Protein AF-A0A541BXG1-F1 (afdb_monomer)

Radius of gyration: 53.13 Å; Cα contacts (8 Å, |Δi|>4): 26; chains: 1; bounding box: 90×18×163 Å

pLDDT: mean 87.23, std 10.04, range [53.62, 98.31]

Sequence (145 aa):
MLARRFGRILLGAGLLGAAAYAFAPHLTNRISTAAVVNSELIRIVAPIDGLADQGLPAPGTVLAAGQVRPLVRRLVAEERELHRLAHDLALVRAQIAEARRGLDLLDGHDAALAARAAAHARSVRERLAAELAEARAEHAGAEAA

Structure (mmCIF, N/CA/C/O backbone):
data_AF-A0A541BXG1-F1
#
_entry.id   AF-A0A541BXG1-F1
#
loop_
_atom_site.group_PDB
_atom_site.id
_atom_site.type_symbol
_atom_site.label_atom_id
_atom_site.label_alt_id
_atom_site.label_comp_id
_atom_site.label_asym_id
_atom_site.label_entity_id
_atom_site.label_seq_id
_atom_site.pdbx_PDB_ins_code
_atom_site.Cartn_x
_atom_site.Cartn_y
_atom_site.Cartn_z
_atom_site.occupancy
_atom_site.B_iso_or_equiv
_atom_site.auth_seq_id
_atom_site.auth_comp_id
_atom_site.auth_asym_id
_atom_site.auth_atom_id
_atom_site.pdbx_PDB_model_num
ATOM 1 N N . MET A 1 1 ? 25.785 -8.907 -100.482 1.00 60.28 1 MET A N 1
ATOM 2 C CA . MET A 1 1 ? 25.730 -7.658 -99.675 1.00 60.28 1 MET A CA 1
ATOM 3 C C . MET A 1 1 ? 24.552 -7.594 -98.697 1.00 60.28 1 MET A C 1
ATOM 5 O O . MET A 1 1 ? 24.749 -7.060 -97.611 1.00 60.28 1 MET A O 1
ATOM 9 N N . LEU A 1 2 ? 23.363 -8.128 -99.023 1.00 64.94 2 LEU A N 1
ATOM 10 C CA . LEU A 1 2 ? 22.180 -8.058 -98.145 1.00 64.94 2 LEU A CA 1
ATOM 11 C C . LEU A 1 2 ? 22.372 -8.738 -96.776 1.00 64.94 2 LEU A C 1
ATOM 13 O O . LEU A 1 2 ? 22.066 -8.121 -95.764 1.00 64.94 2 LEU A O 1
ATOM 17 N N . ALA A 1 3 ? 22.952 -9.942 -96.711 1.00 69.69 3 ALA A N 1
ATOM 18 C CA . ALA A 1 3 ? 23.132 -10.677 -95.446 1.00 69.69 3 ALA A CA 1
ATOM 19 C C . ALA A 1 3 ? 23.954 -9.904 -94.392 1.00 69.69 3 ALA A C 1
ATOM 21 O O . ALA A 1 3 ? 23.625 -9.890 -93.210 1.00 69.69 3 ALA A O 1
ATOM 22 N N . ARG A 1 4 ? 24.984 -9.170 -94.832 1.00 75.38 4 ARG A N 1
ATOM 23 C CA . ARG A 1 4 ? 25.823 -8.334 -93.957 1.00 75.38 4 ARG A CA 1
ATOM 24 C C . ARG A 1 4 ? 25.091 -7.073 -93.479 1.00 75.38 4 ARG A C 1
ATOM 26 O O . ARG A 1 4 ? 25.406 -6.558 -92.412 1.00 75.38 4 ARG A O 1
ATOM 33 N N . ARG A 1 5 ? 24.118 -6.576 -94.254 1.00 75.81 5 ARG A N 1
ATOM 34 C CA . ARG A 1 5 ? 23.230 -5.474 -93.848 1.00 75.81 5 ARG A CA 1
ATOM 35 C C . ARG A 1 5 ? 22.187 -5.963 -92.840 1.00 75.81 5 ARG A C 1
ATOM 37 O O . ARG A 1 5 ? 22.043 -5.342 -91.796 1.00 75.81 5 ARG A O 1
ATOM 44 N N . PHE A 1 6 ? 21.558 -7.111 -93.093 1.00 84.75 6 PHE A N 1
ATOM 45 C CA . PHE A 1 6 ? 20.600 -7.725 -92.168 1.00 84.75 6 PHE A CA 1
ATOM 46 C C . PHE A 1 6 ? 21.227 -8.097 -90.821 1.00 84.75 6 PHE A C 1
ATOM 48 O O . PHE A 1 6 ? 20.657 -7.766 -89.788 1.00 84.75 6 PHE A O 1
ATOM 55 N N . GLY A 1 7 ? 22.426 -8.689 -90.809 1.00 87.56 7 GLY A N 1
ATOM 56 C CA . GLY A 1 7 ? 23.122 -9.014 -89.558 1.00 87.56 7 GLY A CA 1
ATOM 57 C C . GLY A 1 7 ? 23.437 -7.781 -88.704 1.00 87.56 7 GLY A C 1
ATOM 58 O O . GLY A 1 7 ? 23.294 -7.819 -87.488 1.00 87.56 7 GLY A O 1
ATOM 59 N N . ARG A 1 8 ? 23.792 -6.654 -89.336 1.00 85.06 8 ARG A N 1
ATOM 60 C CA . ARG A 1 8 ? 24.017 -5.380 -88.628 1.00 85.06 8 ARG A CA 1
ATOM 61 C C . ARG A 1 8 ? 22.729 -4.808 -88.037 1.00 85.06 8 ARG A C 1
ATOM 63 O O . ARG A 1 8 ? 22.768 -4.273 -86.935 1.00 85.06 8 ARG A O 1
ATOM 70 N N . ILE A 1 9 ? 21.606 -4.945 -88.743 1.00 90.69 9 ILE A N 1
ATOM 71 C CA . ILE A 1 9 ? 20.290 -4.503 -88.263 1.00 90.69 9 ILE A CA 1
ATOM 72 C C . ILE A 1 9 ? 19.839 -5.357 -87.072 1.00 90.69 9 ILE A C 1
ATOM 74 O O . ILE A 1 9 ? 19.440 -4.806 -86.053 1.00 90.69 9 ILE A O 1
ATOM 78 N N . LEU A 1 10 ? 19.967 -6.683 -87.166 1.00 92.75 10 LEU A N 1
ATOM 79 C CA . LEU A 1 10 ? 19.634 -7.613 -86.080 1.00 92.75 10 LEU A CA 1
ATOM 80 C C . LEU A 1 10 ? 20.484 -7.371 -84.831 1.00 92.75 10 LEU A C 1
ATOM 82 O O . LEU A 1 10 ? 19.949 -7.325 -83.728 1.00 92.75 10 LEU A O 1
ATOM 86 N N . LEU A 1 11 ? 21.790 -7.153 -85.006 1.00 91.75 11 LEU A N 1
ATOM 87 C CA . LEU A 1 11 ? 22.686 -6.812 -83.903 1.00 91.75 11 LEU A CA 1
ATOM 88 C C . LEU A 1 11 ? 22.275 -5.485 -83.245 1.00 91.75 11 LEU A C 1
ATOM 90 O O . LEU A 1 11 ? 22.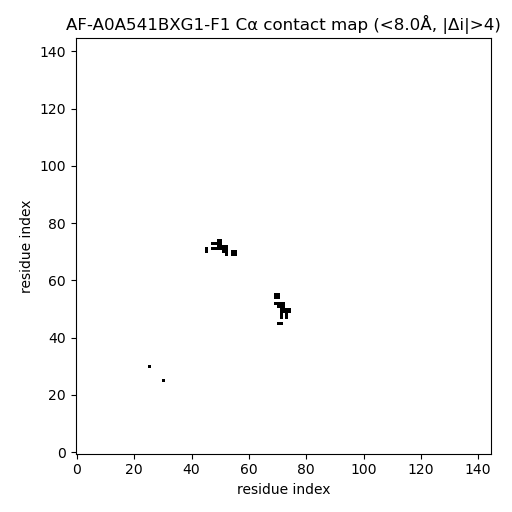195 -5.405 -82.023 1.00 91.75 11 LEU A O 1
ATOM 94 N N . GLY A 1 12 ? 21.976 -4.458 -84.047 1.00 93.25 12 GLY A N 1
ATOM 95 C CA . GLY A 1 12 ? 21.519 -3.161 -83.543 1.00 93.25 12 GLY A CA 1
ATOM 96 C C . GLY A 1 12 ? 20.202 -3.262 -82.772 1.00 93.25 12 GLY A C 1
ATOM 97 O O . GLY A 1 12 ? 20.097 -2.737 -81.667 1.00 93.25 12 GLY A O 1
ATOM 98 N N . ALA A 1 13 ? 19.226 -3.994 -83.310 1.00 93.88 13 ALA A N 1
ATOM 99 C CA . ALA A 1 13 ? 17.950 -4.239 -82.644 1.00 93.88 13 ALA A CA 1
ATOM 100 C C . ALA A 1 13 ? 18.126 -5.029 -81.336 1.00 93.88 13 ALA A C 1
ATOM 102 O O . ALA A 1 13 ? 17.509 -4.691 -80.328 1.00 93.88 13 ALA A O 1
ATOM 103 N N . GLY A 1 14 ? 19.010 -6.032 -81.324 1.00 94.81 14 GLY A N 1
ATOM 104 C CA . GLY A 1 14 ? 19.336 -6.801 -80.123 1.00 94.81 14 GLY A CA 1
ATOM 105 C C . GLY 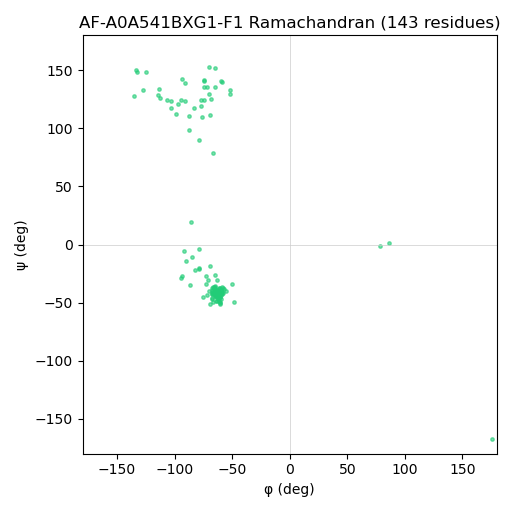A 1 14 ? 19.974 -5.945 -79.027 1.00 94.81 14 GLY A C 1
ATOM 106 O O . GLY A 1 14 ? 19.567 -6.027 -77.870 1.00 94.81 14 GLY A O 1
ATOM 107 N N . LEU A 1 15 ? 20.917 -5.068 -79.386 1.00 93.94 15 LEU A N 1
ATOM 108 C CA . LEU A 1 15 ? 21.547 -4.142 -78.439 1.00 93.94 15 LEU A CA 1
ATOM 109 C C . LEU A 1 15 ? 20.547 -3.124 -77.875 1.00 93.94 15 LEU A C 1
ATOM 111 O O . LEU A 1 15 ? 20.583 -2.835 -76.680 1.00 93.94 15 LEU A O 1
ATOM 115 N N . LEU A 1 16 ? 19.621 -2.624 -78.700 1.00 92.38 16 LEU A N 1
ATOM 116 C CA . LEU A 1 16 ? 18.549 -1.732 -78.246 1.00 92.38 16 LEU A CA 1
ATOM 117 C C . LEU A 1 16 ? 17.570 -2.441 -77.304 1.00 92.38 16 LEU A C 1
ATOM 119 O O . LEU A 1 16 ? 17.196 -1.872 -76.281 1.00 92.38 16 LEU A O 1
ATOM 123 N N . GLY A 1 17 ? 17.196 -3.686 -77.606 1.00 94.00 17 GLY A N 1
ATOM 124 C CA . GLY A 1 17 ? 16.353 -4.500 -76.729 1.00 94.00 17 GLY A CA 1
ATOM 125 C C . GLY A 1 17 ? 17.018 -4.788 -75.380 1.00 94.00 17 GLY A C 1
ATOM 126 O O . GLY A 1 17 ? 16.385 -4.638 -74.338 1.00 94.00 17 GLY A O 1
ATOM 127 N N . ALA A 1 18 ? 18.311 -5.126 -75.383 1.00 92.81 18 ALA A N 1
ATOM 128 C CA . ALA A 1 18 ? 19.084 -5.349 -74.161 1.00 92.81 18 ALA A CA 1
ATOM 129 C C . ALA A 1 18 ? 19.210 -4.072 -73.314 1.00 92.81 18 ALA A C 1
ATOM 131 O O . ALA A 1 18 ? 19.049 -4.126 -72.095 1.00 92.81 18 ALA A O 1
ATOM 132 N N . ALA A 1 19 ? 19.435 -2.919 -73.952 1.00 89.44 19 ALA A N 1
ATOM 133 C CA . ALA A 1 19 ? 19.452 -1.633 -73.265 1.00 89.44 19 ALA A CA 1
ATOM 134 C C . ALA A 1 19 ? 18.078 -1.314 -72.657 1.00 89.44 19 ALA A C 1
ATOM 136 O O . ALA A 1 19 ? 17.989 -1.007 -71.472 1.00 89.44 19 ALA A O 1
ATOM 137 N N . ALA A 1 20 ? 16.995 -1.459 -73.425 1.00 90.25 20 ALA A N 1
ATOM 138 C CA . ALA A 1 20 ? 15.640 -1.231 -72.932 1.00 90.25 20 ALA A CA 1
ATOM 139 C C . ALA A 1 20 ? 15.303 -2.134 -71.735 1.00 90.25 20 ALA A C 1
ATOM 141 O O . ALA A 1 20 ? 14.746 -1.655 -70.754 1.00 90.25 20 ALA A O 1
ATOM 142 N N . TYR A 1 21 ? 15.696 -3.410 -71.774 1.00 90.94 21 TYR A N 1
ATOM 143 C CA . TYR A 1 21 ? 15.502 -4.341 -70.662 1.00 90.94 21 TYR A CA 1
ATOM 144 C C . TYR A 1 21 ? 16.317 -3.953 -69.419 1.00 90.94 21 TYR A C 1
ATOM 146 O O . TYR A 1 21 ? 15.790 -3.969 -68.309 1.00 90.94 21 TYR A O 1
ATOM 154 N N . ALA A 1 22 ? 17.577 -3.546 -69.593 1.00 88.62 22 ALA A N 1
ATOM 155 C CA . ALA A 1 22 ? 18.428 -3.100 -68.491 1.00 88.62 22 ALA A CA 1
ATOM 156 C C . ALA A 1 22 ? 17.914 -1.806 -67.831 1.00 88.62 22 ALA A C 1
ATOM 158 O O . ALA A 1 22 ? 18.011 -1.652 -66.615 1.00 88.62 22 ALA A O 1
ATOM 159 N N . PHE A 1 23 ? 17.335 -0.891 -68.616 1.00 86.56 23 PHE A N 1
ATOM 160 C CA . PHE A 1 23 ? 16.791 0.377 -68.120 1.00 86.56 23 PHE A CA 1
ATOM 161 C C . PHE A 1 23 ? 15.312 0.311 -67.703 1.00 86.56 23 PHE A C 1
ATOM 163 O O . PHE A 1 23 ? 14.853 1.199 -66.984 1.00 86.56 23 PHE A O 1
ATOM 170 N N . ALA A 1 24 ? 14.574 -0.741 -68.074 1.00 86.69 24 ALA A N 1
ATOM 171 C CA . ALA A 1 24 ? 13.175 -0.950 -67.695 1.00 86.69 24 ALA A CA 1
ATOM 172 C C . ALA A 1 24 ? 12.891 -0.766 -66.187 1.00 86.69 24 ALA A C 1
ATOM 174 O O . ALA A 1 24 ? 11.989 0.011 -65.863 1.00 86.69 24 ALA A O 1
ATOM 175 N N . PRO A 1 25 ? 13.649 -1.372 -65.246 1.00 81.50 25 PRO A N 1
ATOM 176 C CA . PRO A 1 25 ? 13.368 -1.215 -63.818 1.00 81.50 25 PRO A CA 1
ATOM 177 C C . PRO A 1 25 ? 13.554 0.221 -63.313 1.00 81.50 25 PRO A C 1
ATOM 179 O O . PRO A 1 25 ? 12.895 0.602 -62.351 1.00 81.50 25 PRO A O 1
ATOM 182 N N . HIS A 1 26 ? 14.397 1.033 -63.958 1.00 79.38 26 HIS A N 1
ATOM 183 C CA . HIS A 1 26 ? 14.592 2.442 -63.600 1.00 79.38 26 HIS A CA 1
ATOM 184 C C . HIS A 1 26 ? 13.470 3.356 -64.114 1.00 79.38 26 HIS A C 1
ATOM 186 O O . HIS A 1 26 ? 13.285 4.449 -63.583 1.00 79.38 26 HIS A O 1
ATOM 192 N N . LEU A 1 27 ? 12.728 2.920 -65.138 1.00 79.56 27 LEU A N 1
ATOM 193 C CA . LEU A 1 27 ? 11.583 3.649 -65.689 1.00 79.56 27 LEU A CA 1
ATOM 194 C C . LEU A 1 27 ? 10.284 3.325 -64.945 1.00 79.56 27 LEU A C 1
ATOM 196 O O . LEU A 1 27 ? 9.434 4.199 -64.795 1.00 79.56 27 LEU A O 1
ATOM 200 N N . THR A 1 28 ? 10.119 2.083 -64.481 1.00 81.25 28 THR A N 1
ATOM 201 C CA . THR A 1 28 ? 8.883 1.642 -63.816 1.00 81.25 28 THR A CA 1
ATOM 202 C C . THR A 1 28 ? 8.935 1.771 -62.300 1.00 81.25 28 THR A C 1
ATOM 204 O O . THR A 1 28 ? 7.890 1.941 -61.677 1.00 81.25 28 THR A O 1
ATOM 207 N N . ASN A 1 29 ? 10.126 1.706 -61.695 1.00 78.56 29 ASN A N 1
ATOM 208 C CA . ASN A 1 29 ? 10.282 1.784 -60.248 1.00 78.56 29 ASN A CA 1
ATOM 209 C C . ASN A 1 29 ? 11.045 3.043 -59.849 1.00 78.56 29 ASN A C 1
ATOM 211 O O . ASN A 1 29 ? 12.162 3.301 -60.297 1.00 78.56 29 ASN A O 1
ATOM 215 N N . ARG A 1 30 ? 10.471 3.797 -58.912 1.00 76.19 30 ARG A N 1
ATOM 216 C CA . ARG A 1 30 ? 11.174 4.888 -58.246 1.00 76.19 30 ARG A CA 1
ATOM 217 C C . ARG A 1 30 ? 12.082 4.302 -57.168 1.00 76.19 30 ARG A C 1
ATOM 219 O O . ARG A 1 30 ? 11.670 4.115 -56.028 1.00 76.19 30 ARG A O 1
ATOM 226 N N . ILE A 1 31 ? 13.316 3.991 -57.547 1.00 77.62 31 ILE A N 1
ATOM 227 C CA . ILE A 1 31 ? 14.340 3.519 -56.614 1.00 77.62 31 ILE A CA 1
ATOM 228 C C . ILE A 1 31 ? 14.836 4.731 -55.823 1.00 77.62 31 ILE A C 1
ATOM 230 O O . ILE A 1 31 ? 15.485 5.620 -56.368 1.00 77.62 31 ILE A O 1
ATOM 234 N N . SER A 1 32 ? 14.488 4.782 -54.541 1.00 77.50 32 SER A N 1
ATOM 235 C CA . SER A 1 32 ? 14.963 5.798 -53.602 1.00 77.50 32 SER A CA 1
ATOM 236 C C . SER A 1 32 ? 15.841 5.134 -52.553 1.00 77.50 32 SER A C 1
ATOM 238 O O . SER A 1 32 ? 15.465 4.113 -51.984 1.00 77.50 32 SER A O 1
ATOM 240 N N . THR A 1 33 ? 16.997 5.730 -52.272 1.00 77.81 33 THR A N 1
ATOM 241 C CA . THR A 1 33 ? 17.853 5.356 -51.136 1.00 77.81 33 THR A CA 1
ATOM 242 C C . THR A 1 33 ? 17.427 6.046 -49.839 1.00 77.81 33 THR A C 1
ATOM 244 O O . THR A 1 33 ? 17.897 5.685 -48.764 1.00 77.81 33 THR A O 1
ATOM 247 N N . ALA A 1 34 ? 16.519 7.023 -49.923 1.00 77.31 34 ALA A N 1
ATOM 248 C CA . ALA A 1 34 ? 15.935 7.685 -48.770 1.00 77.31 34 ALA A CA 1
ATOM 249 C C . ALA A 1 34 ? 14.707 6.894 -48.303 1.00 77.31 34 ALA A C 1
ATOM 251 O O . ALA A 1 34 ? 13.619 7.026 -48.871 1.00 77.31 34 ALA A O 1
ATOM 252 N N . ALA A 1 35 ? 14.906 6.069 -47.278 1.00 77.56 35 ALA A N 1
ATOM 253 C CA . ALA A 1 35 ? 13.845 5.432 -46.511 1.00 77.56 35 ALA A CA 1
ATOM 254 C C . ALA A 1 35 ? 13.864 6.003 -45.089 1.00 77.56 35 ALA A C 1
ATOM 256 O O . ALA A 1 35 ? 14.899 5.994 -44.424 1.00 77.56 35 ALA A O 1
ATOM 257 N N . VAL A 1 36 ? 12.721 6.509 -44.628 1.00 79.94 36 VAL A N 1
ATOM 258 C CA . VAL A 1 36 ? 12.544 6.962 -43.245 1.00 79.94 36 VAL A CA 1
ATOM 259 C C . VAL A 1 36 ? 11.761 5.886 -42.510 1.00 79.94 36 VAL A C 1
ATOM 261 O O . VAL A 1 36 ? 10.623 5.592 -42.869 1.00 79.94 36 VAL A O 1
ATOM 264 N N . VAL A 1 37 ? 12.374 5.293 -41.489 1.00 79.12 37 VAL A N 1
ATOM 265 C CA . VAL A 1 37 ? 11.683 4.388 -40.569 1.00 79.12 37 VAL A CA 1
ATOM 266 C C . VAL A 1 37 ? 11.082 5.247 -39.466 1.00 79.12 37 VAL A C 1
ATOM 268 O O . VAL A 1 37 ? 11.814 5.837 -38.676 1.00 79.12 37 VAL A O 1
ATOM 271 N N . ASN A 1 38 ? 9.755 5.353 -39.444 1.00 83.62 38 ASN A N 1
ATOM 272 C CA . ASN A 1 38 ? 9.040 6.035 -38.374 1.00 83.62 38 ASN A CA 1
ATOM 273 C C . ASN A 1 38 ? 8.622 5.000 -37.324 1.00 83.62 38 ASN A C 1
ATOM 275 O O . ASN A 1 38 ? 7.977 4.009 -37.665 1.00 83.62 38 ASN A O 1
ATOM 279 N N . SER A 1 39 ? 9.006 5.211 -36.070 1.00 81.75 39 SER A N 1
ATOM 280 C CA . SER A 1 39 ? 8.608 4.367 -34.947 1.00 81.75 39 SER A CA 1
ATOM 281 C C . SER A 1 39 ? 8.141 5.227 -33.781 1.00 81.75 39 SER A C 1
ATOM 283 O O . SER A 1 39 ? 8.618 6.343 -33.573 1.00 81.75 39 SER A O 1
ATOM 285 N N . GLU A 1 40 ? 7.196 4.699 -33.008 1.00 83.69 40 GLU A N 1
ATOM 286 C CA . GLU A 1 40 ? 6.766 5.342 -31.773 1.00 83.69 40 GLU A CA 1
ATOM 287 C C . GLU A 1 40 ? 7.897 5.277 -30.742 1.00 83.69 40 GLU A C 1
ATOM 289 O O . GLU A 1 40 ? 8.430 4.210 -30.429 1.00 83.69 40 GLU A O 1
ATOM 294 N N . LEU A 1 41 ? 8.282 6.443 -30.223 1.00 85.50 41 LEU A N 1
ATOM 295 C CA . LEU A 1 41 ? 9.326 6.569 -29.215 1.00 85.50 41 LEU A CA 1
ATOM 296 C C . LEU A 1 41 ? 8.681 6.691 -27.839 1.00 85.50 41 LEU A C 1
ATOM 298 O O . LEU A 1 41 ? 8.065 7.706 -27.517 1.00 85.50 41 LEU A O 1
ATOM 302 N N . ILE A 1 42 ? 8.869 5.668 -27.008 1.00 85.12 42 ILE A N 1
ATOM 303 C CA . ILE A 1 42 ? 8.435 5.680 -25.611 1.00 85.12 42 ILE A CA 1
ATOM 304 C C . ILE A 1 42 ? 9.667 5.841 -24.730 1.00 85.12 42 ILE A C 1
ATOM 306 O O . ILE A 1 42 ? 10.616 5.057 -24.800 1.00 85.12 42 ILE A O 1
ATOM 310 N N . ARG A 1 43 ? 9.653 6.863 -23.875 1.00 85.06 43 ARG A N 1
ATOM 311 C CA . ARG A 1 43 ? 10.705 7.059 -22.881 1.00 85.06 43 ARG A CA 1
ATOM 312 C C . ARG A 1 43 ? 10.412 6.194 -21.662 1.00 85.06 43 ARG A C 1
ATOM 314 O O . ARG A 1 43 ? 9.422 6.414 -20.973 1.00 85.06 43 ARG A O 1
ATOM 321 N N . ILE A 1 44 ? 11.303 5.253 -21.377 1.00 82.00 44 ILE A N 1
ATOM 322 C CA . ILE A 1 44 ? 11.271 4.472 -20.140 1.00 82.00 44 ILE A CA 1
ATOM 323 C C . ILE A 1 44 ? 12.119 5.211 -19.104 1.00 82.00 44 ILE A C 1
ATOM 325 O O . ILE A 1 44 ? 13.286 5.507 -19.354 1.00 82.00 44 ILE A O 1
ATOM 329 N N . VAL A 1 45 ? 11.521 5.534 -17.958 1.00 83.50 45 VAL A N 1
ATOM 330 C CA . VAL A 1 45 ? 12.186 6.217 -16.839 1.00 83.50 45 VAL A CA 1
ATOM 331 C C . VAL A 1 45 ? 12.022 5.404 -15.563 1.00 83.50 45 VAL A C 1
ATOM 333 O O . VAL A 1 45 ? 11.015 4.720 -15.381 1.00 83.50 45 VAL A O 1
ATOM 336 N N . ALA A 1 46 ? 13.010 5.477 -14.674 1.00 83.12 46 ALA A N 1
ATOM 337 C CA . ALA A 1 46 ? 12.870 4.908 -13.344 1.00 83.12 46 ALA A CA 1
ATOM 338 C C . ALA A 1 46 ? 11.952 5.802 -12.492 1.00 83.12 46 ALA A C 1
ATOM 340 O O . ALA A 1 46 ? 12.123 7.021 -12.508 1.00 83.12 46 ALA A O 1
ATOM 341 N N . PRO A 1 47 ? 10.997 5.228 -11.739 1.00 82.00 47 PRO A N 1
ATOM 342 C CA . PRO A 1 47 ? 10.120 5.994 -10.852 1.00 82.00 47 PRO A CA 1
ATOM 343 C C . PRO A 1 47 ? 10.801 6.391 -9.533 1.00 82.00 47 PRO A C 1
ATOM 345 O O . PRO A 1 47 ? 10.185 7.048 -8.700 1.00 82.00 47 PRO A O 1
ATOM 348 N N . ILE A 1 48 ? 12.041 5.948 -9.318 1.00 78.94 48 ILE A N 1
ATOM 349 C CA . ILE A 1 48 ? 12.813 6.157 -8.096 1.00 78.94 48 ILE A CA 1
ATOM 350 C C . ILE A 1 48 ? 14.229 6.608 -8.444 1.00 78.94 48 ILE A C 1
ATOM 352 O O . ILE A 1 48 ? 14.787 6.200 -9.467 1.00 78.94 48 ILE A O 1
ATOM 356 N N . ASP A 1 49 ? 14.822 7.387 -7.547 1.00 79.56 49 ASP A N 1
ATOM 357 C CA . ASP A 1 49 ? 16.225 7.775 -7.633 1.00 79.56 49 ASP A CA 1
ATOM 358 C C . ASP A 1 49 ? 17.146 6.605 -7.256 1.00 79.56 49 ASP A C 1
ATOM 360 O O . ASP A 1 49 ? 16.884 5.846 -6.316 1.00 79.56 49 ASP A O 1
ATOM 364 N N . GLY A 1 50 ? 18.267 6.468 -7.963 1.00 78.81 50 GLY A N 1
ATOM 365 C CA . GLY A 1 50 ? 19.266 5.440 -7.684 1.00 78.81 50 GLY A CA 1
ATOM 366 C C . GLY A 1 50 ? 20.400 5.421 -8.703 1.00 78.81 50 GLY A C 1
ATOM 367 O O . GLY A 1 50 ? 20.561 6.347 -9.496 1.00 78.81 50 GLY A O 1
ATOM 368 N N . LEU A 1 51 ? 21.199 4.356 -8.677 1.00 81.31 51 LEU A N 1
ATOM 369 C CA . LEU A 1 51 ? 22.236 4.110 -9.674 1.00 81.31 51 LEU A CA 1
ATOM 370 C C . LEU A 1 51 ? 21.697 3.232 -10.792 1.00 81.31 51 LEU A C 1
ATOM 372 O O . LEU A 1 51 ? 20.972 2.279 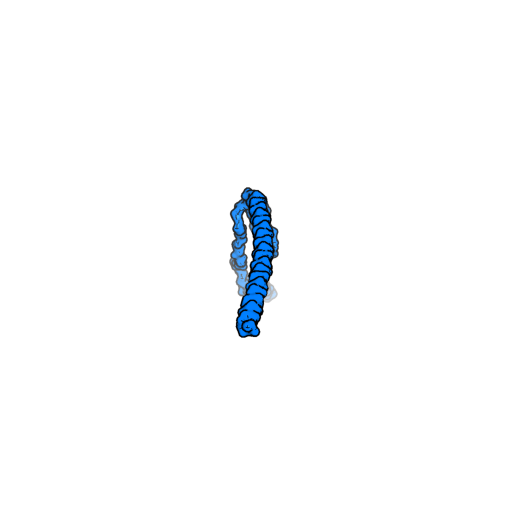-10.532 1.00 81.31 51 LEU A O 1
ATOM 376 N N . ALA A 1 52 ? 22.109 3.513 -12.024 1.00 81.56 52 ALA A N 1
ATOM 377 C CA . ALA A 1 52 ? 21.912 2.600 -13.141 1.00 81.56 52 ALA A CA 1
ATOM 378 C C . ALA A 1 52 ? 22.440 1.198 -12.789 1.00 81.56 52 ALA A C 1
ATOM 380 O O . ALA A 1 52 ? 23.567 1.060 -12.306 1.00 81.56 52 ALA A O 1
ATOM 381 N N . ASP A 1 53 ? 21.617 0.172 -13.006 1.00 79.00 53 ASP A N 1
ATOM 382 C CA . ASP A 1 53 ? 22.046 -1.207 -12.784 1.00 79.00 53 ASP A CA 1
ATOM 383 C C . ASP A 1 53 ? 23.082 -1.627 -13.845 1.00 79.00 53 ASP A C 1
ATOM 385 O O . ASP A 1 53 ? 23.093 -1.126 -14.969 1.00 79.00 53 ASP A O 1
ATOM 389 N N . GLN A 1 54 ? 23.959 -2.573 -13.510 1.00 73.69 54 GLN A N 1
ATOM 390 C CA . GLN A 1 54 ? 24.969 -3.077 -14.448 1.00 73.69 54 GLN A CA 1
ATOM 391 C C . GLN A 1 54 ? 24.342 -3.900 -15.588 1.00 73.69 54 GLN A C 1
ATOM 393 O O . GLN A 1 54 ? 24.962 -4.079 -16.633 1.00 73.69 54 GLN A O 1
ATOM 398 N N . GLY A 1 55 ? 23.105 -4.376 -15.408 1.00 77.88 55 GLY A N 1
ATOM 399 C CA . GLY A 1 55 ? 22.346 -5.166 -16.382 1.00 77.88 55 GLY A CA 1
ATOM 400 C C . GLY A 1 55 ? 21.549 -4.360 -17.415 1.00 77.88 55 GLY A C 1
ATOM 401 O O . GLY A 1 55 ? 20.602 -4.904 -17.993 1.00 77.88 55 GLY A O 1
ATOM 402 N N . LEU A 1 56 ? 21.870 -3.079 -17.633 1.00 82.06 56 LEU A N 1
ATOM 403 C CA . LEU A 1 56 ? 21.162 -2.259 -18.618 1.00 82.06 56 LEU A CA 1
ATOM 404 C C . LEU A 1 56 ? 21.254 -2.859 -20.035 1.00 82.06 56 LEU A C 1
ATOM 406 O O . LEU A 1 56 ? 22.311 -3.351 -20.439 1.00 82.06 56 LEU A O 1
ATOM 410 N N . PRO A 1 57 ? 20.161 -2.812 -20.818 1.00 84.06 57 PRO A N 1
ATOM 411 C CA 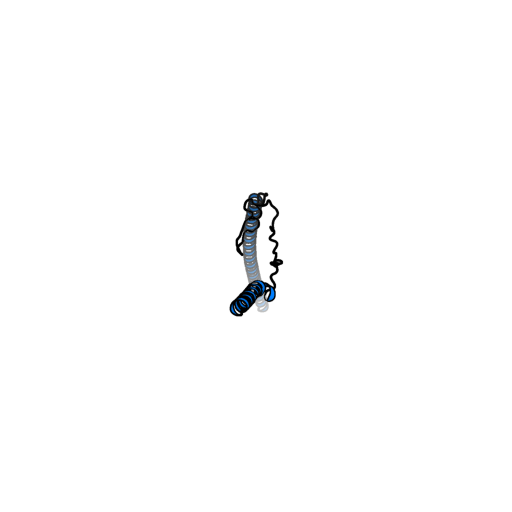. PRO A 1 57 ? 20.169 -3.318 -22.181 1.00 84.06 57 PRO A CA 1
ATOM 412 C C . PRO A 1 57 ? 21.110 -2.490 -23.056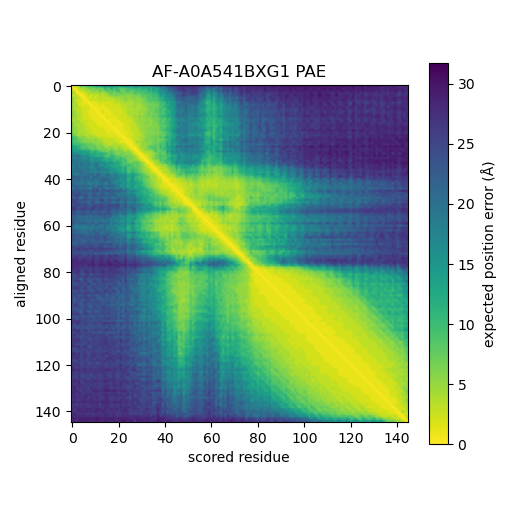 1.00 84.06 57 PRO A C 1
ATOM 414 O O . PRO A 1 57 ? 21.085 -1.258 -23.037 1.00 84.06 57 PRO A O 1
ATOM 417 N N . ALA A 1 58 ? 21.910 -3.176 -23.869 1.00 85.19 58 ALA A N 1
ATOM 418 C CA . ALA A 1 58 ? 22.723 -2.516 -24.877 1.00 85.19 58 ALA A CA 1
ATOM 419 C C . ALA A 1 58 ? 21.825 -1.835 -25.933 1.00 85.19 58 ALA A C 1
ATOM 421 O O . ALA A 1 58 ? 20.714 -2.316 -26.201 1.00 85.19 58 ALA A O 1
ATOM 422 N N . PRO A 1 59 ? 22.288 -0.751 -26.578 1.00 86.31 59 PRO A N 1
ATOM 423 C CA . PRO A 1 59 ? 21.573 -0.140 -27.694 1.00 86.31 59 PRO A CA 1
ATOM 424 C C . PRO A 1 59 ? 21.211 -1.173 -28.772 1.00 86.31 59 PRO A C 1
ATOM 426 O O . PRO A 1 59 ? 22.044 -1.988 -29.159 1.00 86.31 59 PRO A O 1
ATOM 429 N N . GLY A 1 60 ? 19.961 -1.149 -29.242 1.00 85.50 60 GLY A N 1
ATOM 430 C CA . GLY A 1 60 ? 19.450 -2.109 -30.232 1.00 85.50 60 GLY A CA 1
ATOM 431 C C . GLY A 1 60 ? 18.904 -3.421 -29.651 1.00 85.50 60 GLY A C 1
ATOM 432 O O . GLY A 1 60 ? 18.446 -4.271 -30.410 1.00 85.50 60 GLY A O 1
ATOM 433 N N . THR A 1 61 ? 18.904 -3.592 -28.324 1.00 87.38 61 THR A N 1
ATOM 434 C CA . THR A 1 61 ? 18.269 -4.753 -27.678 1.00 87.38 61 THR A CA 1
ATOM 435 C C . THR A 1 61 ? 16.746 -4.667 -27.785 1.00 87.38 61 THR A C 1
ATOM 437 O O . THR A 1 61 ? 16.145 -3.664 -27.403 1.00 87.38 61 THR A O 1
ATOM 440 N N . VAL A 1 62 ? 16.108 -5.744 -28.248 1.00 86.19 62 VAL A N 1
ATOM 441 C CA . VAL A 1 62 ? 14.644 -5.860 -28.261 1.00 86.19 62 VAL A CA 1
ATOM 442 C C . VAL A 1 62 ? 14.147 -6.188 -26.855 1.00 86.19 62 VAL A C 1
ATOM 444 O O . VAL A 1 62 ? 14.562 -7.179 -26.252 1.00 86.19 62 VAL A O 1
ATOM 447 N N . LEU A 1 63 ? 13.239 -5.360 -26.338 1.00 83.62 63 LEU A N 1
ATOM 448 C CA . LEU A 1 63 ? 12.586 -5.565 -25.048 1.00 83.62 63 LEU A CA 1
ATOM 449 C C . LEU A 1 63 ? 11.163 -6.077 -25.276 1.00 83.62 63 LEU A C 1
ATOM 451 O O . LEU A 1 63 ? 10.373 -5.434 -25.965 1.00 83.62 63 LEU A O 1
ATOM 455 N N . ALA A 1 64 ? 10.831 -7.231 -24.699 1.00 85.75 64 ALA A N 1
ATOM 456 C CA . ALA A 1 64 ? 9.468 -7.747 -24.741 1.00 85.75 6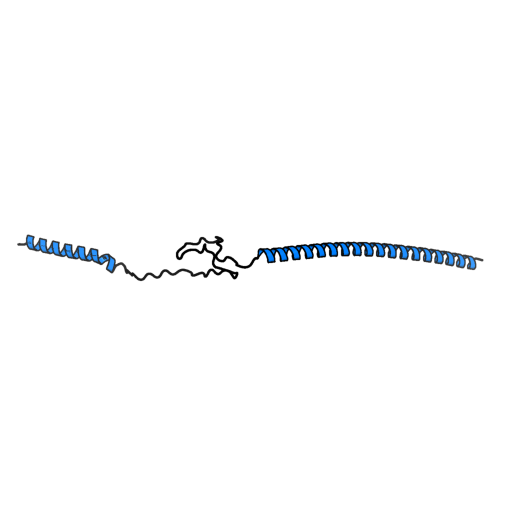4 ALA A CA 1
ATOM 457 C C . ALA A 1 64 ? 8.563 -6.959 -23.780 1.00 85.75 64 ALA A C 1
ATOM 459 O O . ALA A 1 64 ? 8.962 -6.631 -22.659 1.00 85.75 64 ALA A O 1
ATOM 460 N N . ALA A 1 65 ? 7.328 -6.688 -24.207 1.00 82.88 65 ALA A N 1
ATOM 461 C CA . ALA A 1 65 ? 6.335 -6.029 -23.369 1.00 82.88 65 ALA A CA 1
ATOM 462 C C . ALA A 1 65 ? 6.050 -6.849 -22.096 1.00 82.88 65 ALA A C 1
ATOM 464 O O . ALA A 1 65 ? 5.984 -8.077 -22.135 1.00 82.88 65 ALA A O 1
ATOM 465 N N . GLY A 1 66 ? 5.889 -6.162 -20.961 1.00 81.38 66 GLY A N 1
ATOM 466 C CA . GLY A 1 66 ? 5.562 -6.783 -19.672 1.00 81.38 66 GLY A CA 1
ATOM 467 C C . GLY A 1 66 ? 6.731 -7.453 -18.940 1.00 81.38 66 GLY A C 1
ATOM 468 O O . GLY A 1 66 ? 6.537 -7.940 -17.828 1.00 81.38 66 GLY A O 1
ATOM 469 N N . GLN A 1 67 ? 7.945 -7.467 -19.501 1.00 80.94 67 GLN A N 1
ATOM 470 C CA . GLN A 1 67 ? 9.112 -7.951 -18.763 1.00 80.94 67 GLN A CA 1
ATOM 471 C C . GLN A 1 67 ? 9.570 -6.933 -17.717 1.00 80.94 67 GLN A C 1
ATOM 473 O O . GLN A 1 67 ? 9.907 -5.794 -18.037 1.00 80.94 67 GLN A O 1
ATOM 478 N N . VAL A 1 68 ? 9.645 -7.379 -16.463 1.00 76.94 68 VAL A N 1
ATOM 479 C CA . VAL A 1 68 ? 10.267 -6.615 -15.380 1.00 76.94 68 VAL A CA 1
ATOM 480 C C . VAL A 1 68 ? 11.780 -6.727 -15.529 1.00 76.94 68 VAL A C 1
ATOM 482 O O . VAL A 1 68 ? 12.333 -7.826 -15.470 1.00 76.94 68 VAL A O 1
ATOM 485 N N . ARG A 1 69 ? 12.458 -5.593 -15.717 1.00 74.62 69 ARG A N 1
ATOM 486 C CA . ARG A 1 69 ? 13.920 -5.521 -15.671 1.00 74.62 69 ARG A CA 1
ATOM 487 C C . ARG A 1 69 ? 14.375 -4.438 -14.698 1.00 74.62 69 ARG A C 1
ATOM 489 O O . ARG A 1 69 ? 13.862 -3.320 -14.772 1.00 74.62 69 ARG A O 1
ATOM 496 N N . PRO A 1 70 ? 15.335 -4.740 -13.813 1.00 72.00 70 PRO A N 1
ATOM 497 C CA . PRO A 1 70 ? 15.925 -3.730 -12.954 1.00 72.00 70 PRO A CA 1
ATOM 498 C C . PRO A 1 70 ? 16.763 -2.780 -13.817 1.00 72.00 70 PRO A C 1
ATOM 500 O O . PRO A 1 70 ? 17.761 -3.169 -14.413 1.00 72.00 70 PRO A O 1
ATOM 503 N N . LEU A 1 71 ? 16.307 -1.533 -13.945 1.00 75.06 71 LEU A N 1
ATOM 504 C CA . LEU A 1 71 ? 17.049 -0.470 -14.637 1.00 75.06 71 LEU A CA 1
ATOM 505 C C . LEU A 1 71 ? 17.881 0.359 -13.659 1.00 75.06 71 LEU A C 1
ATOM 507 O O . LEU A 1 71 ? 18.909 0.924 -14.026 1.00 75.06 71 LEU A O 1
ATOM 511 N N . VAL A 1 72 ? 17.416 0.440 -12.414 1.00 80.06 72 VAL A N 1
ATOM 512 C CA . VAL A 1 72 ? 18.008 1.257 -11.363 1.00 80.06 72 VAL A CA 1
ATOM 513 C C . VAL A 1 72 ? 18.082 0.435 -10.088 1.00 80.06 72 VAL A C 1
ATOM 515 O O . VAL A 1 72 ? 17.085 -0.123 -9.632 1.00 80.06 72 VAL A O 1
ATOM 518 N N . ARG A 1 73 ? 19.273 0.390 -9.502 1.00 73.00 73 ARG A N 1
ATOM 519 C CA . ARG A 1 73 ? 19.526 -0.118 -8.164 1.00 73.00 73 ARG A CA 1
ATOM 520 C C . ARG A 1 73 ? 19.562 1.058 -7.196 1.00 73.00 73 ARG A C 1
ATOM 522 O O . ARG A 1 73 ? 20.374 1.975 -7.328 1.00 73.00 73 ARG A O 1
ATOM 529 N N . ARG A 1 74 ? 18.680 1.041 -6.201 1.00 69.25 74 ARG A N 1
ATOM 530 C CA . ARG A 1 74 ? 18.655 2.065 -5.155 1.00 69.25 74 ARG A CA 1
ATOM 531 C C . ARG A 1 74 ? 19.865 1.891 -4.227 1.00 69.25 74 ARG A C 1
ATOM 533 O O . ARG A 1 74 ? 20.201 0.774 -3.844 1.00 69.25 74 ARG A O 1
ATOM 540 N N . LEU A 1 75 ? 20.535 2.996 -3.895 1.00 63.38 75 LEU A N 1
ATOM 541 C CA . LEU A 1 75 ? 21.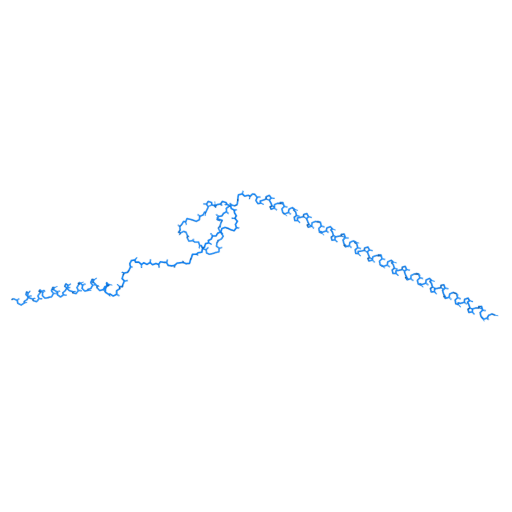735 3.017 -3.039 1.00 63.38 75 LEU A CA 1
ATOM 542 C C . LEU A 1 75 ? 21.423 2.997 -1.535 1.00 63.38 75 LEU A C 1
ATOM 544 O O . LEU A 1 75 ? 22.287 2.659 -0.731 1.00 63.38 75 LEU A O 1
ATOM 548 N N . VAL A 1 76 ? 20.215 3.409 -1.148 1.00 63.88 76 VAL A N 1
ATOM 549 C CA . VAL A 1 76 ? 19.834 3.587 0.258 1.00 63.88 76 VAL A CA 1
ATOM 550 C C . VAL A 1 76 ? 19.229 2.296 0.803 1.00 63.88 76 VAL A C 1
ATOM 552 O O . VAL A 1 76 ? 18.456 1.632 0.116 1.00 63.88 76 VAL A O 1
ATOM 555 N N . ALA A 1 77 ? 19.588 1.960 2.045 1.00 62.78 77 ALA A N 1
ATOM 556 C CA . ALA A 1 77 ? 19.137 0.779 2.772 1.00 62.78 77 ALA A CA 1
ATOM 557 C C . ALA A 1 77 ? 17.630 0.837 3.091 1.00 62.78 77 ALA A C 1
ATOM 559 O O . ALA A 1 77 ? 17.236 1.121 4.223 1.00 62.78 77 ALA A O 1
ATOM 560 N N . GLU A 1 78 ? 16.794 0.534 2.094 1.00 68.00 78 GLU A N 1
ATOM 561 C CA . GLU A 1 78 ? 15.349 0.322 2.252 1.00 68.00 78 GLU A CA 1
ATOM 562 C C . GLU A 1 78 ? 15.052 -0.662 3.379 1.00 68.00 78 GLU A C 1
ATOM 564 O O . GLU A 1 78 ? 14.094 -0.468 4.110 1.00 68.00 78 GLU A O 1
ATOM 569 N N . GLU A 1 79 ? 15.904 -1.661 3.604 1.00 72.62 79 GLU A N 1
ATOM 570 C CA . GLU A 1 79 ? 15.692 -2.651 4.659 1.00 72.62 79 GLU A CA 1
ATOM 571 C C . GLU A 1 79 ? 15.547 -2.034 6.050 1.00 72.62 79 GLU A C 1
ATOM 573 O O . GLU A 1 79 ? 14.702 -2.495 6.811 1.00 72.62 79 GLU A O 1
ATOM 578 N N . ARG A 1 80 ? 16.308 -0.980 6.387 1.00 79.56 80 ARG A N 1
ATOM 579 C CA . ARG A 1 80 ? 16.200 -0.323 7.702 1.00 79.56 80 ARG A CA 1
ATOM 580 C C . ARG A 1 80 ? 14.913 0.474 7.828 1.00 79.56 80 ARG A C 1
ATOM 582 O O . ARG A 1 80 ? 14.265 0.422 8.868 1.00 79.56 80 ARG A O 1
ATOM 589 N N . GLU A 1 81 ? 14.554 1.215 6.785 1.00 83.56 81 GLU A N 1
ATOM 590 C CA . GLU A 1 81 ? 13.334 2.018 6.783 1.00 83.56 81 GLU A CA 1
ATOM 591 C C . GLU A 1 81 ? 12.086 1.135 6.724 1.00 83.56 81 GLU A C 1
ATOM 593 O O . GLU A 1 81 ? 11.146 1.364 7.477 1.00 83.56 81 GLU A O 1
ATOM 598 N N . LEU A 1 82 ? 12.114 0.060 5.937 1.00 87.50 82 LEU A N 1
ATOM 599 C CA . LEU A 1 82 ? 11.083 -0.972 5.908 1.00 87.50 82 LEU A CA 1
ATOM 600 C C . LEU A 1 82 ? 10.970 -1.685 7.255 1.00 87.50 82 LEU A C 1
ATOM 602 O O . LEU A 1 82 ? 9.855 -1.876 7.730 1.00 87.50 82 LEU A O 1
ATOM 606 N N . HIS A 1 83 ? 12.087 -2.030 7.909 1.00 89.75 83 HIS A N 1
ATOM 607 C CA . HIS A 1 83 ? 12.044 -2.594 9.262 1.00 89.75 83 HIS A CA 1
ATOM 608 C C . HIS A 1 83 ? 11.429 -1.619 10.260 1.00 89.75 83 HIS A C 1
ATOM 610 O O . HIS A 1 83 ? 10.590 -2.021 11.063 1.00 89.75 83 HIS A O 1
ATOM 616 N N . ARG A 1 84 ? 11.822 -0.342 10.200 1.00 92.00 84 ARG A N 1
ATOM 617 C CA . ARG A 1 84 ? 11.265 0.705 11.059 1.00 92.00 84 ARG A CA 1
ATOM 618 C C . ARG A 1 84 ? 9.762 0.842 10.836 1.00 92.00 84 ARG A C 1
ATOM 620 O O . ARG A 1 84 ? 9.008 0.769 11.794 1.00 92.00 84 ARG A O 1
ATOM 627 N N . LEU A 1 85 ? 9.317 0.949 9.585 1.00 94.62 85 LEU A N 1
ATOM 628 C CA . LEU A 1 85 ? 7.897 1.051 9.243 1.00 94.62 85 LEU A CA 1
ATOM 629 C C . LEU A 1 85 ? 7.113 -0.204 9.647 1.00 94.62 85 LEU A C 1
ATOM 631 O O . LEU A 1 85 ? 5.990 -0.090 10.130 1.00 94.62 85 LEU A O 1
ATOM 635 N N . ALA A 1 86 ? 7.689 -1.397 9.488 1.00 95.50 86 ALA A N 1
ATOM 636 C CA . ALA A 1 86 ? 7.067 -2.645 9.923 1.00 95.50 86 ALA A CA 1
ATOM 637 C C . ALA A 1 86 ? 6.931 -2.710 11.451 1.00 95.50 86 ALA A C 1
ATOM 639 O O . ALA A 1 86 ? 5.894 -3.139 11.962 1.00 95.50 86 ALA A O 1
ATOM 640 N N . HIS A 1 87 ? 7.952 -2.250 12.177 1.00 96.44 87 HIS A N 1
ATOM 641 C CA . HIS A 1 87 ? 7.919 -2.135 13.629 1.00 96.44 87 HIS A CA 1
ATOM 642 C C . HIS A 1 87 ? 6.868 -1.117 14.091 1.00 96.44 87 HIS A C 1
ATOM 644 O O . HIS A 1 87 ? 6.023 -1.452 14.921 1.00 96.44 87 HIS A O 1
ATOM 650 N N . ASP A 1 88 ? 6.859 0.079 13.500 1.00 96.88 88 ASP A N 1
ATOM 651 C CA . ASP A 1 88 ? 5.896 1.142 13.804 1.00 96.88 88 ASP A CA 1
ATOM 652 C C . ASP A 1 88 ? 4.455 0.661 13.539 1.00 96.88 88 ASP A C 1
ATOM 654 O O . ASP A 1 88 ? 3.561 0.846 14.367 1.00 96.88 88 ASP A O 1
ATOM 658 N N . LEU A 1 89 ? 4.227 -0.049 12.428 1.00 97.88 89 LEU A N 1
ATOM 659 C CA . LEU A 1 89 ? 2.938 -0.664 12.103 1.00 97.88 89 LEU A CA 1
ATOM 660 C C . LEU A 1 89 ? 2.512 -1.694 13.161 1.00 97.88 89 LEU A C 1
ATOM 662 O O . LEU A 1 89 ? 1.346 -1.721 13.564 1.00 97.88 89 LEU A O 1
ATOM 666 N N . ALA A 1 90 ? 3.430 -2.559 13.596 1.00 97.75 90 ALA A N 1
ATOM 667 C CA . ALA A 1 90 ? 3.148 -3.572 14.608 1.00 97.75 90 ALA A CA 1
ATOM 668 C C . ALA A 1 90 ? 2.789 -2.932 15.958 1.00 97.75 90 ALA A C 1
ATOM 670 O O . ALA A 1 90 ? 1.811 -3.339 16.588 1.00 97.75 90 ALA A O 1
ATOM 671 N N . LEU A 1 91 ?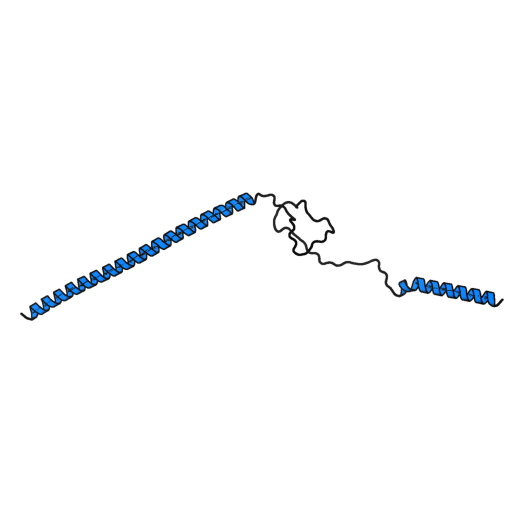 3.524 -1.890 16.355 1.00 98.31 91 LEU A N 1
ATOM 672 C CA . LEU A 1 91 ? 3.268 -1.122 17.570 1.00 98.31 91 LEU A CA 1
ATOM 673 C C . LEU A 1 91 ? 1.879 -0.471 17.539 1.00 98.31 91 LEU A C 1
ATOM 675 O O . LEU A 1 91 ? 1.086 -0.665 18.460 1.00 98.31 91 LEU A O 1
ATOM 679 N N . VAL A 1 92 ? 1.546 0.238 16.457 1.00 98.12 92 VAL A N 1
ATOM 680 C CA . VAL A 1 92 ? 0.240 0.900 16.307 1.00 98.12 92 VAL A CA 1
ATOM 681 C C . VAL A 1 92 ? -0.900 -0.120 16.314 1.00 98.12 92 VAL A C 1
ATOM 683 O O . VAL A 1 92 ? -1.931 0.100 16.948 1.00 98.12 92 VAL A O 1
ATOM 686 N N . ARG A 1 93 ? -0.728 -1.281 15.671 1.00 98.25 93 ARG A N 1
ATOM 687 C CA . ARG A 1 93 ? -1.731 -2.360 15.712 1.00 98.25 93 ARG A CA 1
ATOM 688 C C . ARG A 1 93 ? -1.949 -2.897 17.124 1.00 98.25 93 ARG A C 1
ATOM 690 O O . ARG A 1 93 ? -3.098 -3.121 17.503 1.00 98.25 93 ARG A O 1
ATOM 697 N N . ALA A 1 94 ? -0.880 -3.076 17.896 1.00 97.81 94 ALA A N 1
ATOM 698 C CA . ALA A 1 94 ? -0.980 -3.505 19.288 1.00 97.81 94 ALA A CA 1
ATOM 699 C C . ALA A 1 94 ? -1.713 -2.459 20.144 1.00 97.81 94 ALA A C 1
ATOM 701 O O . ALA A 1 94 ? -2.607 -2.816 20.911 1.00 97.81 94 ALA A O 1
ATOM 702 N N . GLN A 1 95 ? -1.412 -1.172 19.950 1.00 97.94 95 GLN A N 1
ATOM 703 C CA . GLN A 1 95 ? -2.098 -0.069 20.631 1.00 97.94 95 GLN A CA 1
ATOM 704 C C . GLN A 1 95 ? -3.593 -0.020 20.292 1.00 97.94 95 GLN A C 1
ATOM 706 O O . GLN A 1 95 ? -4.419 0.110 21.192 1.00 97.94 95 GLN A O 1
ATOM 711 N N . ILE A 1 96 ? -3.962 -0.191 19.019 1.00 98.25 96 ILE A N 1
ATOM 712 C CA . ILE A 1 96 ? -5.370 -0.258 18.596 1.00 98.25 96 ILE A CA 1
ATOM 713 C C . ILE A 1 96 ? -6.077 -1.454 19.243 1.00 98.25 96 ILE A C 1
ATOM 715 O O . ILE A 1 96 ? -7.214 -1.328 19.692 1.00 98.25 96 ILE A O 1
ATOM 719 N N . ALA A 1 97 ? -5.427 -2.618 19.294 1.00 98.19 97 ALA A N 1
ATOM 720 C CA . ALA A 1 97 ? -6.009 -3.814 19.896 1.00 98.19 97 ALA A CA 1
ATOM 721 C C . ALA A 1 97 ? -6.207 -3.672 21.414 1.00 98.19 97 ALA A C 1
ATOM 723 O O . ALA A 1 97 ? -7.192 -4.175 21.950 1.00 98.19 97 ALA A O 1
ATOM 724 N N . GLU A 1 98 ? -5.290 -2.999 22.112 1.00 98.19 98 GLU A N 1
ATOM 725 C CA . GLU A 1 98 ? -5.444 -2.669 23.534 1.00 98.19 98 GLU A CA 1
ATOM 726 C C . GLU A 1 98 ? -6.568 -1.648 23.750 1.00 98.19 98 GLU A C 1
ATOM 728 O O . GLU A 1 98 ? -7.452 -1.877 24.568 1.00 98.19 98 GLU A O 1
ATOM 733 N N . ALA A 1 99 ? -6.605 -0.572 22.958 1.00 97.94 99 ALA A N 1
ATOM 734 C CA . ALA A 1 99 ? -7.656 0.439 23.049 1.00 97.94 99 ALA A CA 1
ATOM 735 C C . ALA A 1 99 ? -9.054 -0.157 22.819 1.00 97.94 99 ALA A C 1
ATOM 737 O O . ALA A 1 99 ? -9.987 0.170 23.546 1.00 97.94 99 ALA A O 1
ATOM 738 N N . ARG A 1 100 ? -9.196 -1.076 21.853 1.00 98.25 100 ARG A N 1
ATOM 739 C CA . ARG A 1 100 ? -10.454 -1.804 21.612 1.00 98.25 100 ARG A CA 1
ATOM 740 C C . ARG A 1 100 ? -10.875 -2.649 22.809 1.00 98.25 100 ARG A C 1
ATOM 742 O O . ARG A 1 100 ? -12.018 -2.551 23.224 1.00 98.25 100 ARG A O 1
ATOM 749 N N . ARG A 1 101 ? -9.946 -3.396 23.416 1.00 98.06 101 ARG A N 1
ATOM 750 C CA . ARG A 1 101 ? -10.233 -4.149 24.650 1.00 98.06 101 ARG A CA 1
ATOM 751 C C . ARG A 1 101 ? -10.666 -3.230 25.792 1.00 98.06 101 ARG A C 1
ATOM 753 O O . ARG A 1 101 ? -11.570 -3.580 26.541 1.00 98.06 101 ARG A O 1
ATOM 760 N N . GLY A 1 102 ? -10.049 -2.055 25.912 1.00 98.00 102 GLY A N 1
ATOM 761 C CA . GLY A 1 102 ? -10.455 -1.037 26.881 1.00 98.00 102 GLY A CA 1
ATOM 762 C C . GLY A 1 102 ? -11.881 -0.526 26.652 1.00 98.00 102 GLY A C 1
ATOM 763 O O . GLY A 1 102 ? -12.635 -0.396 27.613 1.00 98.00 102 GLY A O 1
ATOM 764 N N . LEU A 1 103 ? -12.264 -0.288 25.394 1.00 98.25 103 LEU A N 1
ATOM 765 C CA . LEU A 1 103 ? -13.632 0.096 25.031 1.00 98.25 103 LEU A CA 1
ATOM 766 C C . LEU A 1 103 ? -14.637 -1.015 25.358 1.00 98.25 103 LEU A C 1
ATOM 768 O O . LEU A 1 103 ? -15.636 -0.737 26.010 1.00 98.25 103 LEU A O 1
ATOM 772 N N . ASP A 1 104 ? -14.330 -2.270 25.021 1.00 98.12 104 ASP A N 1
ATOM 773 C CA . ASP A 1 104 ? -15.212 -3.407 25.322 1.00 98.12 104 ASP A CA 1
ATOM 774 C C . ASP A 1 104 ? -15.446 -3.570 26.840 1.00 98.12 104 ASP A C 1
ATOM 776 O O . ASP A 1 104 ? -16.546 -3.903 27.288 1.00 98.12 104 ASP A O 1
ATOM 780 N N . LEU A 1 105 ? -14.415 -3.315 27.656 1.00 98.00 105 LEU A N 1
ATOM 781 C CA . LEU A 1 105 ? -14.530 -3.328 29.117 1.00 98.00 105 LEU A CA 1
ATOM 782 C C . LEU A 1 105 ? -15.400 -2.179 29.640 1.00 98.00 105 LEU A C 1
ATOM 784 O O . LEU A 1 105 ? -16.219 -2.399 30.535 1.00 98.00 105 LEU A O 1
ATOM 788 N N . LEU A 1 106 ? -15.232 -0.970 29.098 1.00 98.19 106 LEU A N 1
ATOM 789 C CA . LEU A 1 106 ? -16.055 0.191 29.450 1.00 98.19 106 LEU A CA 1
ATOM 790 C C . LEU A 1 106 ? -17.528 -0.056 29.113 1.00 98.19 106 LEU A C 1
ATOM 792 O O . LEU A 1 106 ? -18.376 0.119 29.985 1.00 98.19 106 LEU A O 1
ATOM 796 N N . ASP A 1 107 ? -17.816 -0.573 27.919 1.00 98.12 107 ASP A N 1
ATOM 797 C CA . ASP A 1 107 ? -19.176 -0.922 27.497 1.00 98.12 107 ASP A CA 1
ATOM 798 C C . ASP A 1 107 ? -19.807 -1.967 28.437 1.00 98.12 107 ASP A C 1
ATOM 800 O O . ASP A 1 107 ? -20.977 -1.866 28.821 1.00 98.12 107 ASP A O 1
ATOM 804 N N . GLY A 1 108 ? -19.018 -2.954 28.877 1.00 97.75 108 GLY A N 1
ATOM 805 C CA . GLY A 1 108 ? -19.446 -3.937 29.873 1.00 97.75 108 GLY A CA 1
ATOM 806 C C . GLY A 1 108 ? -19.773 -3.313 31.236 1.00 97.75 108 GLY A C 1
ATOM 807 O O . GLY A 1 108 ? -20.775 -3.672 31.866 1.00 97.75 108 GLY A O 1
ATOM 808 N N . HIS A 1 109 ? -18.959 -2.360 31.696 1.00 97.88 109 HIS A N 1
ATOM 809 C CA . HIS A 1 109 ? -19.205 -1.634 32.941 1.00 97.88 109 HIS A CA 1
ATOM 810 C C . HIS A 1 109 ? -20.439 -0.732 32.860 1.00 97.88 109 HIS A C 1
ATOM 812 O O . HIS A 1 109 ? -21.236 -0.726 33.803 1.00 97.88 109 HIS A O 1
ATOM 818 N N . ASP A 1 110 ? -20.642 -0.042 31.741 1.00 98.25 110 ASP A N 1
ATOM 819 C CA . ASP A 1 110 ? -21.810 0.807 31.511 1.00 98.25 110 ASP A CA 1
ATOM 820 C C . ASP A 1 110 ? -23.101 -0.016 31.493 1.00 98.25 110 ASP A C 1
ATOM 822 O O . ASP A 1 110 ? -24.078 0.337 32.162 1.00 98.25 110 ASP A O 1
ATOM 826 N N . ALA A 1 111 ? -23.095 -1.176 30.829 1.00 97.81 111 ALA A N 1
ATOM 827 C CA . ALA A 1 111 ? -24.228 -2.099 30.840 1.00 97.81 111 ALA A CA 1
ATOM 828 C C . ALA A 1 111 ? -24.548 -2.605 32.260 1.00 97.81 111 ALA A C 1
ATOM 830 O O . ALA A 1 111 ? -25.713 -2.635 32.675 1.00 97.81 111 ALA A O 1
ATOM 831 N N . ALA A 1 112 ? -23.522 -2.964 33.039 1.00 97.88 112 ALA A N 1
ATOM 832 C CA . ALA A 1 112 ? -23.694 -3.405 34.421 1.00 97.88 112 ALA A CA 1
ATOM 833 C C . ALA A 1 112 ? -24.232 -2.282 35.324 1.00 97.88 112 ALA A C 1
ATOM 835 O O . ALA A 1 112 ? -25.113 -2.517 36.160 1.00 97.88 112 ALA A O 1
ATOM 836 N N . LEU A 1 113 ? -23.736 -1.054 35.154 1.00 98.19 113 LEU A N 1
ATOM 837 C CA . LEU A 1 113 ? -24.204 0.114 35.895 1.00 98.19 113 LEU A CA 1
ATOM 838 C C . LEU A 1 113 ? -25.661 0.439 35.554 1.00 98.19 113 LEU A C 1
ATOM 840 O O . LEU A 1 113 ? -26.466 0.639 36.466 1.00 98.19 113 LEU A O 1
ATOM 844 N N . ALA A 1 114 ? -26.026 0.413 34.270 1.00 97.94 114 ALA A N 1
ATOM 845 C CA . ALA A 1 114 ? -27.397 0.617 33.815 1.00 97.94 114 ALA A CA 1
ATOM 846 C C . ALA A 1 114 ? -28.356 -0.430 34.410 1.00 97.94 114 ALA A C 1
ATOM 848 O O . ALA A 1 114 ? -29.427 -0.082 34.915 1.00 97.94 114 ALA A O 1
ATOM 849 N N . ALA A 1 115 ? -27.953 -1.706 34.440 1.00 97.94 115 ALA A N 1
ATOM 850 C CA . ALA A 1 115 ? -28.739 -2.774 35.056 1.00 97.94 115 ALA A CA 1
ATOM 851 C C . ALA A 1 115 ? -28.939 -2.553 36.567 1.00 97.94 115 ALA A C 1
ATOM 853 O O . ALA A 1 115 ? -30.055 -2.705 37.077 1.00 97.94 115 ALA A O 1
ATOM 854 N N . ARG A 1 116 ? -27.884 -2.141 37.285 1.00 98.00 116 ARG A N 1
ATOM 855 C CA . ARG A 1 116 ? -27.954 -1.816 38.720 1.00 98.00 116 ARG A CA 1
ATOM 856 C C . ARG A 1 116 ? -28.842 -0.607 38.993 1.00 98.00 116 ARG A C 1
ATOM 858 O O . ARG A 1 116 ? -29.6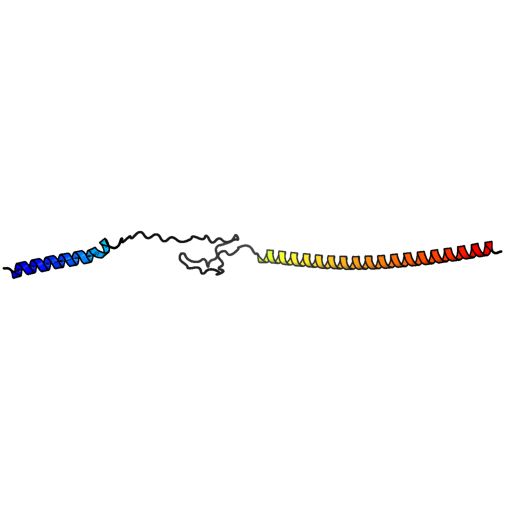55 -0.659 39.913 1.00 98.00 116 ARG A O 1
ATOM 865 N N . ALA A 1 117 ? -28.726 0.448 38.191 1.00 97.88 117 ALA A N 1
ATOM 866 C CA . ALA A 1 117 ? -29.563 1.638 38.304 1.00 97.88 117 ALA A CA 1
ATOM 867 C C . ALA A 1 117 ? -31.044 1.296 38.083 1.00 97.88 117 ALA A C 1
ATOM 869 O O . ALA A 1 117 ? -31.897 1.692 38.878 1.00 97.88 117 ALA A O 1
ATOM 870 N N . ALA A 1 118 ? -31.353 0.483 37.068 1.00 97.75 118 ALA A N 1
ATOM 871 C CA . ALA A 1 118 ? -32.711 0.017 36.808 1.00 97.75 118 ALA A CA 1
ATOM 872 C C . ALA A 1 118 ? -33.266 -0.843 37.956 1.00 97.75 118 ALA A C 1
ATOM 874 O O . ALA A 1 118 ? -34.422 -0.674 38.350 1.00 97.75 118 ALA A O 1
ATOM 875 N N . ALA A 1 119 ? -32.456 -1.746 38.519 1.00 97.81 119 ALA A N 1
ATOM 876 C CA . ALA A 1 119 ? -32.850 -2.561 39.666 1.00 97.81 119 ALA A CA 1
ATOM 877 C C . ALA A 1 119 ? -33.113 -1.706 40.914 1.00 97.81 119 ALA A C 1
ATOM 879 O O . ALA A 1 119 ? -34.142 -1.878 41.568 1.00 97.81 119 ALA A O 1
ATOM 880 N N . HIS A 1 120 ? -32.240 -0.740 41.198 1.00 97.81 120 HIS A N 1
ATOM 881 C CA . HIS A 1 120 ? -32.414 0.185 42.313 1.00 97.81 120 HIS A CA 1
ATOM 882 C C . HIS A 1 120 ? -33.682 1.034 42.149 1.00 97.81 120 HIS A C 1
ATOM 884 O O . HIS A 1 120 ? -34.504 1.098 43.059 1.00 97.81 120 HIS A O 1
ATOM 890 N N . ALA A 1 121 ? -33.909 1.600 40.960 1.00 97.62 121 ALA A N 1
ATOM 891 C CA . ALA A 1 121 ? -35.109 2.378 40.663 1.00 97.62 121 ALA A CA 1
ATOM 892 C C . ALA A 1 121 ? -36.406 1.553 40.749 1.00 97.62 121 ALA A C 1
ATOM 894 O O . ALA A 1 121 ? -37.465 2.101 41.053 1.00 97.62 121 ALA A O 1
ATOM 895 N N . ARG A 1 122 ? -36.369 0.244 40.459 1.00 98.06 122 ARG A N 1
ATOM 896 C CA . ARG A 1 122 ? -37.510 -0.657 40.700 1.00 98.06 122 ARG A CA 1
ATOM 897 C C . ARG A 1 122 ? -37.751 -0.859 42.193 1.00 98.06 122 ARG A C 1
ATOM 899 O O . ARG A 1 122 ? -38.854 -0.592 42.647 1.00 98.06 122 ARG A O 1
ATOM 906 N N . SER A 1 123 ? -36.714 -1.214 42.948 1.00 97.12 123 SER A N 1
ATOM 907 C CA . SER A 1 123 ? -36.818 -1.450 44.394 1.00 97.12 123 SER A CA 1
ATOM 908 C C . SER A 1 123 ? -37.313 -0.216 45.160 1.00 97.12 123 SER A C 1
ATOM 910 O O . SER A 1 123 ? -38.187 -0.333 46.014 1.00 97.12 123 SER A O 1
ATOM 912 N N . VAL A 1 124 ? -36.830 0.983 44.813 1.00 97.62 124 VAL A N 1
ATOM 913 C CA . VAL A 1 124 ? -37.314 2.236 45.417 1.00 97.62 124 VAL A CA 1
ATOM 914 C C . VAL A 1 124 ? -38.791 2.473 45.093 1.00 97.62 124 VAL A C 1
ATOM 916 O O . VAL A 1 124 ? -39.552 2.850 45.980 1.00 97.62 124 VAL A O 1
ATOM 919 N N . ARG A 1 125 ? -39.226 2.220 43.850 1.00 97.69 125 ARG A N 1
ATOM 920 C CA . ARG A 1 125 ? -40.644 2.342 43.469 1.00 97.69 125 ARG A CA 1
ATOM 921 C C . ARG A 1 125 ? -41.532 1.351 44.215 1.00 97.69 125 ARG A C 1
ATOM 923 O O . ARG A 1 125 ? -42.604 1.739 44.658 1.00 97.69 125 ARG A O 1
ATOM 930 N N . GLU A 1 126 ? -41.092 0.106 44.358 1.00 97.12 126 GLU A N 1
ATOM 931 C CA . GLU A 1 126 ? -41.819 -0.926 45.106 1.00 97.12 126 GLU A CA 1
ATOM 932 C C . GLU A 1 126 ? -41.947 -0.554 46.585 1.00 97.12 126 GLU A C 1
ATOM 934 O O . GLU A 1 126 ? -43.044 -0.635 47.135 1.00 97.12 126 GLU A O 1
ATOM 939 N N . ARG A 1 127 ? -40.866 -0.061 47.206 1.00 96.88 127 ARG A N 1
ATOM 940 C CA . ARG A 1 127 ? -40.895 0.399 48.601 1.00 96.88 127 ARG A CA 1
ATOM 941 C C . ARG A 1 127 ? -41.859 1.567 48.792 1.00 96.88 127 ARG A C 1
ATOM 943 O O . ARG A 1 127 ? -42.714 1.505 49.665 1.00 96.88 127 ARG A O 1
ATOM 950 N N . LEU A 1 128 ? -41.770 2.591 47.940 1.00 97.00 128 LEU A N 1
ATOM 951 C CA . LEU A 1 128 ? -42.679 3.739 47.988 1.00 97.00 128 LEU A CA 1
ATOM 952 C C . LEU A 1 128 ? -44.138 3.323 47.760 1.00 97.00 128 LEU A C 1
ATOM 954 O O . LEU A 1 128 ? -45.030 3.861 48.403 1.00 97.00 128 LEU A O 1
ATOM 958 N N . ALA A 1 129 ? -44.402 2.367 46.865 1.00 96.75 129 ALA A N 1
ATOM 959 C CA . ALA A 1 129 ? -45.753 1.860 46.638 1.00 96.75 129 ALA A CA 1
ATOM 960 C C . ALA A 1 129 ? -46.312 1.121 47.865 1.00 96.75 129 ALA A C 1
ATOM 962 O O . ALA A 1 129 ? -47.495 1.278 48.166 1.00 96.75 129 ALA A O 1
ATOM 963 N N . ALA A 1 130 ? -45.475 0.357 48.574 1.00 95.75 130 ALA A N 1
ATOM 964 C CA . ALA A 1 130 ? -45.848 -0.312 49.818 1.00 95.75 130 ALA A CA 1
ATOM 965 C C . ALA A 1 130 ? -46.131 0.696 50.945 1.00 95.75 130 ALA A C 1
ATOM 967 O O . ALA A 1 130 ? -47.213 0.652 51.522 1.00 95.75 130 ALA A O 1
ATOM 968 N N . GLU A 1 131 ? -45.230 1.661 51.171 1.00 96.00 131 GLU A N 1
ATOM 969 C CA . GLU A 1 131 ? -45.413 2.748 52.153 1.00 96.00 131 GLU A CA 1
ATOM 970 C C . GLU A 1 131 ? -46.726 3.518 51.895 1.00 96.00 131 GLU A C 1
ATOM 972 O O . GLU A 1 131 ? -47.478 3.846 52.811 1.00 96.00 131 GLU A O 1
ATOM 977 N N . LEU A 1 132 ? -47.052 3.768 50.623 1.00 96.56 132 LEU A N 1
ATOM 978 C CA . LEU A 1 132 ? -48.268 4.480 50.228 1.00 96.56 132 LEU A CA 1
ATOM 979 C C . LEU A 1 132 ? -49.533 3.620 50.408 1.00 96.56 132 LEU A C 1
ATOM 981 O O . LEU A 1 132 ? -50.596 4.147 50.741 1.00 96.56 132 LEU A O 1
ATOM 985 N N . ALA A 1 133 ? -49.443 2.305 50.198 1.00 95.38 133 ALA A N 1
ATOM 986 C CA . ALA A 1 133 ? -50.541 1.377 50.461 1.00 95.38 133 ALA A CA 1
ATOM 987 C C . ALA A 1 133 ? -50.837 1.257 51.965 1.00 95.38 133 ALA A C 1
ATOM 989 O O . ALA A 1 133 ? -52.007 1.300 52.346 1.00 95.38 133 ALA A O 1
ATOM 990 N N . GLU A 1 134 ? -49.799 1.178 52.803 1.00 93.38 134 GLU A N 1
ATOM 991 C CA . GLU A 1 134 ? -49.921 1.185 54.267 1.00 93.38 134 GLU A CA 1
ATOM 992 C C . GLU A 1 134 ? -50.567 2.486 54.760 1.00 93.38 134 GLU A C 1
ATOM 994 O O . GLU A 1 134 ? -51.602 2.437 55.422 1.00 93.38 134 GLU A O 1
ATOM 999 N N . ALA A 1 135 ? -50.060 3.647 54.331 1.00 93.50 135 ALA A N 1
ATOM 1000 C CA . ALA A 1 135 ? -50.622 4.946 54.713 1.00 93.50 135 ALA A CA 1
ATOM 1001 C C . ALA A 1 135 ? -52.102 5.109 54.307 1.00 93.50 135 ALA A C 1
ATOM 1003 O O . ALA A 1 135 ? -52.902 5.698 55.036 1.00 93.50 135 ALA A O 1
ATOM 1004 N N . ARG A 1 136 ? -52.503 4.569 53.146 1.00 94.00 136 ARG A N 1
ATOM 1005 C CA . ARG A 1 136 ? -53.914 4.552 52.718 1.00 94.00 136 ARG A CA 1
ATOM 1006 C C . ARG A 1 136 ? -54.776 3.642 53.589 1.00 94.00 136 ARG A C 1
ATOM 1008 O O . ARG A 1 136 ? -55.918 3.997 53.869 1.00 94.00 136 ARG A O 1
ATOM 1015 N N . ALA A 1 137 ? -54.257 2.484 53.989 1.00 91.75 137 ALA A N 1
ATOM 1016 C CA . ALA A 1 137 ? -54.971 1.558 54.860 1.00 91.75 137 ALA A CA 1
ATOM 1017 C C . ALA A 1 137 ? -55.173 2.150 56.265 1.00 91.75 137 ALA A C 1
ATOM 1019 O O . ALA A 1 137 ? -56.275 2.060 56.804 1.00 91.75 137 ALA A O 1
ATOM 1020 N N . GLU A 1 138 ? -54.153 2.814 56.817 1.00 90.81 138 GLU A N 1
ATOM 1021 C CA . GLU A 1 138 ? -54.250 3.538 58.090 1.00 90.81 138 GLU A CA 1
ATOM 1022 C C . GLU A 1 138 ? -55.312 4.643 58.035 1.00 90.81 138 GLU A C 1
ATOM 1024 O O . GLU A 1 138 ? -56.169 4.722 58.915 1.00 90.81 138 GLU A O 1
ATOM 1029 N N . HIS A 1 139 ? -55.312 5.454 56.971 1.00 90.12 139 HIS A N 1
ATOM 1030 C CA . HIS A 1 139 ? -56.303 6.516 56.795 1.00 90.12 139 HIS A CA 1
ATOM 1031 C C . HIS A 1 139 ? -57.732 5.962 56.680 1.00 90.12 139 HIS A C 1
ATOM 1033 O O . HIS A 1 139 ? -58.643 6.484 57.321 1.00 90.12 139 HIS A O 1
ATOM 1039 N N . ALA A 1 140 ? -57.943 4.899 55.899 1.00 89.88 140 ALA A N 1
ATOM 1040 C CA . ALA A 1 140 ? -59.261 4.279 55.760 1.00 89.88 140 ALA A CA 1
ATOM 1041 C C . ALA A 1 140 ? -59.755 3.663 57.083 1.00 89.88 140 ALA A C 1
ATOM 1043 O O . ALA A 1 140 ? -60.941 3.736 57.395 1.00 89.88 140 ALA A O 1
ATOM 1044 N N . GLY A 1 141 ? -58.848 3.085 57.879 1.00 84.62 141 GLY A N 1
ATOM 1045 C CA . GLY A 1 141 ? -59.166 2.573 59.213 1.00 84.62 141 GLY A CA 1
ATOM 1046 C C . GLY A 1 141 ? -59.567 3.676 60.195 1.00 84.62 141 GLY A C 1
ATOM 1047 O O . GLY A 1 141 ? -60.480 3.474 60.990 1.00 84.62 141 GLY A O 1
ATOM 1048 N N . ALA A 1 142 ? -58.932 4.848 60.108 1.00 82.88 142 ALA A N 1
ATOM 1049 C CA . ALA A 1 142 ? -59.268 6.007 60.933 1.00 82.88 142 ALA A CA 1
ATOM 1050 C C . ALA A 1 142 ? -60.616 6.654 60.561 1.00 82.88 142 ALA A C 1
ATOM 1052 O O . ALA A 1 142 ? -61.276 7.201 61.434 1.00 82.88 142 ALA A O 1
ATOM 1053 N N . GLU A 1 143 ? -61.040 6.590 59.294 1.00 84.06 143 GLU A N 1
ATOM 1054 C CA . GLU A 1 143 ? -62.353 7.098 58.852 1.00 84.06 143 GLU A CA 1
ATOM 1055 C C . GLU A 1 143 ? -63.521 6.148 59.170 1.00 84.06 143 GLU A C 1
ATOM 1057 O O . GLU A 1 143 ? -64.674 6.574 59.186 1.00 84.06 143 GLU A O 1
ATOM 1062 N N . ALA A 1 144 ? -63.243 4.861 59.396 1.00 69.12 144 ALA A N 1
ATOM 1063 C CA . ALA A 1 144 ? -64.251 3.839 59.681 1.00 69.12 144 ALA A CA 1
ATOM 1064 C C . ALA A 1 144 ? -64.537 3.631 61.185 1.00 69.12 144 ALA A C 1
ATOM 1066 O O . ALA A 1 144 ? -65.429 2.844 61.517 1.00 69.12 144 ALA A O 1
ATOM 1067 N N . ALA A 1 145 ? -63.781 4.292 62.070 1.00 53.62 145 ALA A N 1
ATOM 1068 C CA . ALA A 1 145 ? -63.896 4.231 63.532 1.00 53.62 145 ALA A CA 1
ATOM 1069 C C . ALA A 1 145 ? -64.644 5.448 64.098 1.00 53.62 145 ALA A C 1
ATOM 1071 O O . ALA A 1 145 ? -65.416 5.250 65.065 1.00 53.62 145 ALA A O 1
#

Solvent-accessible surface area (backbone atoms only — not comparable to full-atom values): 8938 Å² total; per-residue (Å²): 118,65,68,68,50,51,52,52,50,52,51,51,52,49,54,50,51,51,50,52,60,72,47,42,61,69,75,78,42,89,86,67,91,82,77,84,86,85,73,92,85,79,86,86,74,76,96,64,83,60,42,75,32,93,72,54,79,58,91,90,62,87,78,65,86,91,65,88,70,71,57,58,42,63,83,67,69,55,68,59,56,52,49,48,51,52,48,53,50,52,52,53,51,52,51,53,54,50,53,49,52,52,50,56,50,48,54,51,49,52,53,52,49,52,52,50,52,52,51,49,58,47,55,54,50,53,50,53,51,49,57,52,51,51,55,50,50,54,52,54,54,64,76,75,108

Foldseek 3Di:
DVVVVVVVVVVVVVVVVVVCVVCVCVVPDDDDPDDDDDDDDDDDDDPDDAAADPPDDDPPDDDDPPDDDPGGDHPDPVVVVVVVVVVVVVVVVVVVVVVVVVVVVVVVVVVVVVVVVVVVVVVVVVVVVVVVVVVVVVVVVVVVD

Secondary structure (DSSP, 8-state):
-HHHHHHHHHHHHHHHHHHHHHHHHHHHS---S-------------SS--EEPTTPPPTTPPPPTT-----EE--S-HHHHHHHHHHHHHHHHHHHHHHHHHHHHHHHHHHHHHHHHHHHHHHHHHHHHHHHHHHHHHHHHHH--

Mean predicted aligned error: 15.08 Å